Protein AF-A0AAN8ZHV4-F1 (afdb_monomer)

Mean predicted aligned error: 9.53 Å

pLDDT: mean 83.23, std 14.42, range [33.5, 96.38]

Structure (mmCIF, N/CA/C/O backbone):
data_AF-A0AAN8ZHV4-F1
#
_entry.id   AF-A0AAN8ZHV4-F1
#
loop_
_atom_site.group_PDB
_atom_site.id
_atom_site.type_symbol
_atom_site.label_atom_id
_atom_site.label_alt_id
_atom_site.label_comp_id
_atom_site.label_asym_id
_atom_site.label_entity_id
_atom_site.label_seq_id
_atom_site.pdbx_PDB_ins_code
_atom_site.Cartn_x
_atom_site.Cartn_y
_atom_site.Cartn_z
_atom_site.occupancy
_atom_site.B_iso_or_equiv
_atom_site.auth_seq_id
_atom_site.auth_comp_id
_atom_site.auth_asym_id
_atom_site.auth_atom_id
_atom_site.pdbx_PDB_model_num
ATOM 1 N N . MET A 1 1 ? 10.883 -17.654 -16.870 1.00 51.84 1 MET A N 1
ATOM 2 C CA . MET A 1 1 ? 9.818 -18.392 -16.165 1.00 51.84 1 MET A CA 1
ATOM 3 C C . MET A 1 1 ? 8.623 -17.468 -16.116 1.00 51.84 1 MET A C 1
ATOM 5 O O . MET A 1 1 ? 8.750 -16.380 -15.567 1.00 51.84 1 MET A O 1
ATOM 9 N N . ASN A 1 2 ? 7.539 -17.811 -16.802 1.00 53.53 2 ASN A N 1
ATOM 10 C CA . ASN A 1 2 ? 6.353 -16.964 -16.795 1.00 53.53 2 ASN A CA 1
ATOM 11 C C . ASN A 1 2 ? 5.671 -17.128 -15.424 1.00 53.53 2 ASN A C 1
ATOM 13 O O . ASN A 1 2 ? 5.312 -18.247 -15.053 1.00 53.53 2 ASN A O 1
ATOM 17 N N . ALA A 1 3 ? 5.562 -16.046 -14.645 1.00 59.97 3 ALA A N 1
ATOM 18 C CA . ALA A 1 3 ? 5.112 -16.101 -13.246 1.00 59.97 3 ALA A CA 1
ATOM 19 C C . ALA A 1 3 ? 3.673 -16.632 -13.088 1.00 59.97 3 ALA A C 1
ATOM 21 O O . ALA A 1 3 ? 3.292 -17.055 -12.002 1.00 59.97 3 ALA A O 1
ATOM 22 N N . ALA A 1 4 ? 2.887 -16.632 -14.169 1.00 64.56 4 ALA A N 1
ATOM 23 C CA . ALA A 1 4 ? 1.502 -17.091 -14.182 1.00 64.56 4 ALA A CA 1
ATOM 24 C C . ALA A 1 4 ? 1.328 -18.590 -14.495 1.00 64.56 4 ALA A C 1
ATOM 26 O O . ALA A 1 4 ? 0.328 -19.174 -14.091 1.00 64.56 4 ALA A O 1
ATOM 27 N N . SER A 1 5 ? 2.258 -19.221 -15.221 1.00 72.06 5 SER A N 1
ATOM 28 C CA . SER A 1 5 ? 2.074 -20.591 -15.732 1.00 72.06 5 SER A CA 1
ATOM 29 C C . SER A 1 5 ? 3.166 -21.573 -15.307 1.00 72.06 5 SER A C 1
ATOM 31 O O . SER A 1 5 ? 3.027 -22.767 -15.555 1.00 72.06 5 SER A O 1
ATOM 33 N N . ASN A 1 6 ? 4.256 -21.104 -14.682 1.00 72.44 6 ASN A N 1
ATOM 34 C CA . ASN A 1 6 ? 5.464 -21.899 -14.405 1.00 72.44 6 ASN A CA 1
ATOM 35 C C . ASN A 1 6 ? 6.066 -22.593 -15.644 1.00 72.44 6 ASN A C 1
ATOM 37 O O . ASN A 1 6 ? 6.953 -23.436 -15.517 1.00 72.44 6 ASN A O 1
ATOM 41 N N . VAL A 1 7 ? 5.639 -22.203 -16.847 1.00 85.25 7 VAL A N 1
ATOM 42 C CA . VAL A 1 7 ? 6.183 -22.701 -18.107 1.00 85.25 7 VAL A CA 1
ATOM 43 C C . VAL A 1 7 ? 7.424 -21.888 -18.470 1.00 85.25 7 VAL A C 1
ATOM 45 O O . VAL A 1 7 ? 7.504 -20.667 -18.265 1.00 85.25 7 VAL A O 1
ATOM 48 N N . VAL A 1 8 ? 8.431 -22.586 -18.991 1.00 84.00 8 VAL A N 1
ATOM 49 C CA . VAL A 1 8 ? 9.595 -21.957 -19.611 1.00 84.00 8 VAL A CA 1
ATOM 50 C C . VAL A 1 8 ? 9.250 -21.677 -21.066 1.00 84.00 8 VAL A C 1
ATOM 52 O O . VAL A 1 8 ? 9.050 -22.595 -21.855 1.00 84.00 8 VAL A O 1
ATOM 55 N N . GLU A 1 9 ? 9.171 -20.398 -21.409 1.00 86.31 9 GLU A N 1
ATOM 56 C CA . GLU A 1 9 ? 8.918 -19.927 -22.767 1.00 86.31 9 GLU A CA 1
ATOM 57 C C . GLU A 1 9 ? 10.192 -19.285 -23.320 1.00 86.31 9 GLU A C 1
ATOM 59 O O . GLU A 1 9 ? 10.890 -18.554 -22.611 1.00 86.31 9 GLU A O 1
ATOM 64 N N . HIS A 1 10 ? 10.497 -19.569 -24.585 1.00 88.62 10 HIS A N 1
ATOM 65 C CA . HIS A 1 10 ? 11.647 -19.016 -25.291 1.00 88.62 10 HIS A CA 1
ATOM 66 C C . HIS A 1 10 ? 11.176 -17.958 -26.287 1.00 88.62 10 HIS A C 1
ATOM 68 O O . HIS A 1 10 ? 10.319 -18.228 -27.125 1.00 88.62 10 HIS A O 1
ATOM 74 N N . TYR A 1 11 ? 11.774 -16.770 -26.218 1.00 88.69 11 TYR A N 1
ATOM 75 C CA . TYR A 1 11 ? 11.472 -15.647 -27.101 1.00 88.69 11 TYR A CA 1
ATOM 76 C C . TYR A 1 11 ? 12.746 -15.202 -27.820 1.00 88.69 11 TYR A C 1
ATOM 78 O O . TYR A 1 11 ? 13.808 -15.118 -27.204 1.00 88.69 11 TYR A O 1
ATOM 86 N N . VAL A 1 12 ? 12.643 -14.911 -29.118 1.00 93.31 12 VAL A N 1
ATOM 87 C CA . VAL A 1 12 ? 13.747 -14.385 -29.933 1.00 93.31 12 VAL A CA 1
ATOM 88 C C . VAL A 1 12 ? 13.351 -13.004 -30.438 1.00 93.31 12 VAL A C 1
ATOM 90 O O . VAL A 1 12 ? 12.304 -12.844 -31.060 1.00 93.31 12 VAL A O 1
ATOM 93 N N . ALA A 1 13 ? 14.190 -12.008 -30.174 1.00 93.56 13 ALA A N 1
ATOM 94 C CA . ALA A 1 13 ? 14.008 -10.637 -30.634 1.00 93.56 13 ALA A CA 1
ATOM 95 C C . ALA A 1 13 ? 15.370 -10.023 -30.974 1.00 93.56 13 ALA A C 1
ATOM 97 O O . ALA A 1 13 ? 16.392 -10.433 -30.429 1.00 93.56 13 ALA A O 1
ATOM 98 N N . GLN A 1 14 ? 15.386 -9.027 -31.864 1.00 94.06 14 GLN A N 1
ATOM 99 C CA . GLN A 1 14 ? 16.612 -8.279 -32.178 1.00 94.06 14 GLN A CA 1
ATOM 100 C C . GLN A 1 14 ? 17.031 -7.351 -31.031 1.00 94.06 14 GLN A C 1
ATOM 102 O O . GLN A 1 14 ? 18.215 -7.091 -30.847 1.00 94.06 14 GLN A O 1
ATOM 107 N N . PHE A 1 15 ? 16.060 -6.877 -30.248 1.00 94.44 15 PHE A N 1
ATOM 108 C CA . PHE A 1 15 ? 16.274 -5.965 -29.133 1.00 94.44 15 PHE A CA 1
ATOM 109 C C . PHE A 1 15 ? 15.426 -6.395 -27.936 1.00 94.44 15 PHE A C 1
ATOM 111 O O . PHE A 1 15 ? 14.283 -6.822 -28.099 1.00 94.44 15 PHE A O 1
ATOM 118 N N . LEU A 1 16 ? 15.989 -6.258 -26.735 1.00 92.56 16 LEU A N 1
ATOM 119 C CA . LEU A 1 16 ? 15.335 -6.541 -25.461 1.00 92.56 16 LEU A CA 1
ATOM 120 C C . LEU A 1 16 ? 15.344 -5.268 -24.611 1.00 92.56 16 LEU A C 1
ATOM 122 O O . LEU A 1 16 ? 16.408 -4.715 -24.343 1.00 92.56 16 LEU A O 1
ATOM 126 N N . VAL A 1 17 ? 14.165 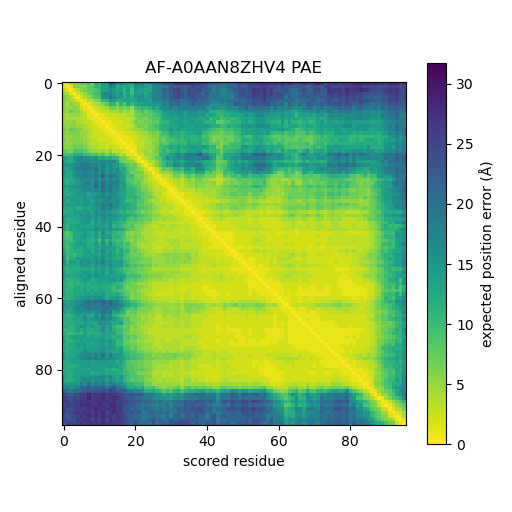-4.832 -24.163 1.00 91.75 17 VAL A N 1
ATOM 127 C CA . VAL A 1 17 ? 14.018 -3.740 -23.191 1.00 91.75 17 VAL A CA 1
ATOM 128 C C . VAL A 1 17 ? 13.578 -4.336 -21.861 1.00 91.75 17 VAL A C 1
ATOM 130 O O . VAL A 1 17 ? 12.517 -4.951 -21.771 1.00 91.75 17 VAL A O 1
ATOM 133 N N . VAL A 1 18 ? 14.392 -4.149 -20.824 1.00 86.38 18 VAL A N 1
ATOM 134 C CA . VAL A 1 18 ? 14.091 -4.605 -19.462 1.00 86.38 18 VAL A CA 1
ATOM 135 C C . VAL A 1 18 ? 13.615 -3.404 -18.650 1.00 86.38 18 VAL A C 1
ATOM 137 O O . VAL A 1 18 ? 14.406 -2.539 -18.290 1.00 86.38 18 VAL A O 1
ATOM 140 N N . ALA A 1 19 ? 12.311 -3.348 -18.378 1.00 85.38 19 ALA A N 1
ATOM 141 C CA . ALA A 1 19 ? 11.659 -2.267 -17.633 1.00 85.38 19 ALA A CA 1
ATOM 142 C C . ALA A 1 19 ? 10.994 -2.788 -16.344 1.00 85.38 19 ALA A C 1
ATOM 144 O O . ALA A 1 19 ? 9.881 -2.403 -16.004 1.00 85.38 19 ALA A O 1
ATOM 145 N N . THR A 1 20 ? 11.656 -3.712 -15.642 1.00 79.00 20 THR A N 1
ATOM 146 C CA . THR A 1 20 ? 11.081 -4.429 -14.489 1.00 79.00 20 THR A CA 1
ATOM 147 C C . THR A 1 20 ? 10.926 -3.580 -13.228 1.00 79.00 20 THR A C 1
ATOM 149 O O . THR A 1 20 ? 10.184 -3.979 -12.338 1.00 79.00 20 THR A O 1
ATOM 152 N N . GLY A 1 21 ? 11.575 -2.414 -13.160 1.00 69.81 21 GLY A N 1
ATOM 153 C CA . GLY A 1 21 ? 11.484 -1.485 -12.032 1.00 69.81 21 GLY A CA 1
ATOM 154 C C . GLY A 1 21 ? 12.147 -2.020 -10.757 1.00 69.81 21 GLY A C 1
ATOM 155 O O . GLY A 1 21 ? 11.738 -3.037 -10.204 1.00 69.81 21 GLY A O 1
ATOM 156 N N . ASP A 1 22 ? 13.155 -1.305 -10.259 1.00 62.41 22 ASP A N 1
ATOM 157 C CA . ASP A 1 22 ? 13.952 -1.719 -9.090 1.00 62.41 22 ASP A CA 1
ATOM 158 C C . ASP A 1 22 ? 13.132 -1.745 -7.780 1.00 62.41 22 ASP A C 1
ATOM 160 O O . ASP A 1 22 ? 13.313 -2.602 -6.922 1.00 62.41 22 ASP A O 1
ATOM 164 N N . ASN A 1 23 ? 12.128 -0.868 -7.665 1.00 63.97 23 ASN A N 1
ATOM 165 C CA . ASN A 1 23 ? 11.292 -0.714 -6.464 1.00 63.97 23 ASN A CA 1
ATOM 166 C C . ASN A 1 23 ? 9.986 -1.535 -6.495 1.00 63.97 23 ASN A C 1
ATOM 168 O O . ASN A 1 23 ? 9.021 -1.195 -5.812 1.00 63.97 23 ASN A O 1
ATOM 172 N N . SER A 1 24 ? 9.908 -2.578 -7.325 1.00 60.31 24 SER A N 1
ATOM 173 C CA . SER A 1 24 ? 8.670 -3.349 -7.532 1.00 60.31 24 SER A CA 1
ATOM 174 C C . SER A 1 24 ? 8.386 -4.380 -6.431 1.00 60.31 24 SER A C 1
ATOM 176 O O . SER A 1 24 ? 7.233 -4.775 -6.241 1.00 60.31 24 SER A O 1
ATOM 178 N N . MET A 1 25 ? 9.404 -4.800 -5.672 1.00 63.88 25 MET A N 1
ATOM 179 C CA . MET A 1 25 ? 9.236 -5.747 -4.568 1.00 63.88 25 MET A CA 1
ATOM 180 C C . MET A 1 25 ? 8.966 -5.029 -3.246 1.00 63.88 25 MET A C 1
ATOM 182 O O . MET A 1 25 ? 9.851 -4.415 -2.655 1.00 63.88 25 MET A O 1
ATOM 186 N N . GLY A 1 26 ? 7.730 -5.143 -2.760 1.00 69.00 26 GLY A N 1
ATOM 187 C CA . GLY A 1 26 ? 7.361 -4.652 -1.439 1.00 69.00 26 GLY A CA 1
ATOM 188 C C . GLY A 1 26 ? 7.995 -5.485 -0.330 1.00 69.00 26 GLY A C 1
ATOM 189 O O . GLY A 1 26 ? 7.776 -6.694 -0.261 1.00 69.00 26 GLY A O 1
ATOM 190 N N . ILE A 1 27 ? 8.761 -4.846 0.553 1.00 74.38 27 ILE A N 1
ATOM 191 C CA . ILE A 1 27 ? 9.316 -5.492 1.743 1.00 74.38 27 ILE A CA 1
ATOM 192 C C . ILE A 1 27 ? 8.374 -5.202 2.907 1.00 74.38 27 ILE A C 1
ATOM 194 O O . ILE A 1 27 ? 8.356 -4.097 3.445 1.00 74.38 27 ILE A O 1
ATOM 198 N N . VAL A 1 28 ? 7.607 -6.210 3.318 1.00 80.44 28 VAL A N 1
ATOM 199 C CA . VAL A 1 28 ? 6.837 -6.150 4.565 1.00 80.44 28 VAL A CA 1
ATOM 200 C C . VAL A 1 28 ? 7.723 -6.682 5.696 1.00 80.44 28 VAL A C 1
ATOM 202 O O . VAL A 1 28 ? 8.096 -7.859 5.666 1.00 80.44 28 VAL A O 1
ATOM 205 N N . PRO A 1 29 ? 8.113 -5.854 6.681 1.00 77.19 29 PRO A N 1
ATOM 206 C CA . PRO A 1 29 ? 8.886 -6.331 7.819 1.00 77.19 29 PRO A CA 1
ATOM 207 C C . PRO A 1 29 ? 8.055 -7.319 8.645 1.00 77.19 29 PRO A C 1
ATOM 209 O O . PRO A 1 29 ? 6.853 -7.134 8.831 1.00 77.19 29 PRO A O 1
ATOM 212 N N . ARG A 1 30 ? 8.699 -8.361 9.181 1.00 80.00 30 ARG A N 1
ATOM 213 C CA . ARG A 1 30 ? 8.049 -9.253 10.149 1.00 80.00 30 ARG A CA 1
ATOM 214 C C . ARG A 1 30 ? 7.882 -8.504 11.466 1.00 80.00 30 ARG A C 1
ATOM 216 O O . ARG A 1 30 ? 8.867 -8.246 12.156 1.00 80.00 30 ARG A O 1
ATOM 223 N N . LEU A 1 31 ? 6.645 -8.144 11.781 1.00 82.12 31 LEU A N 1
ATOM 224 C CA . LEU A 1 31 ? 6.268 -7.505 13.035 1.00 82.12 31 LEU A CA 1
ATOM 225 C C . LEU A 1 31 ? 5.640 -8.566 13.950 1.00 82.12 31 LEU A C 1
ATOM 227 O O . LEU A 1 31 ? 4.710 -9.238 13.506 1.00 82.12 31 LEU A O 1
ATOM 231 N N . PRO A 1 32 ? 6.123 -8.741 15.193 1.00 86.56 32 PRO A N 1
ATOM 232 C CA . PRO A 1 32 ? 5.499 -9.664 16.138 1.00 86.56 32 PRO A CA 1
ATOM 233 C C . PRO A 1 32 ? 4.013 -9.339 16.335 1.00 86.56 32 PRO A C 1
ATOM 235 O O . PRO A 1 32 ? 3.678 -8.186 16.608 1.00 86.56 32 PRO A O 1
ATOM 238 N N . GLY A 1 33 ? 3.132 -10.335 16.204 1.00 85.50 33 GLY A N 1
ATOM 239 C CA . GLY A 1 33 ? 1.688 -10.164 16.386 1.00 85.50 33 GLY A CA 1
ATOM 240 C C . GLY A 1 33 ? 0.938 -9.630 15.162 1.00 85.50 33 GLY A C 1
ATOM 241 O O . GLY A 1 33 ? -0.283 -9.482 15.227 1.00 85.50 33 GLY A O 1
ATOM 242 N N . LEU A 1 34 ? 1.619 -9.381 14.035 1.00 85.88 34 LEU A N 1
ATOM 243 C CA . LEU A 1 34 ? 0.962 -8.982 12.783 1.00 85.88 34 LEU A CA 1
ATOM 244 C C . LEU A 1 34 ? 0.127 -10.124 12.193 1.00 85.88 34 LEU A C 1
ATOM 246 O O . LEU A 1 34 ? -0.914 -9.879 11.595 1.00 85.88 34 LEU A O 1
ATOM 250 N N . GLU A 1 35 ? 0.558 -11.369 12.394 1.00 85.19 35 GLU A N 1
ATOM 251 C CA . GLU A 1 35 ? -0.180 -12.577 12.013 1.00 85.19 35 GLU A CA 1
ATOM 252 C C . GLU A 1 35 ? -1.490 -12.776 12.788 1.00 85.19 35 GLU A C 1
ATOM 254 O O . GLU A 1 35 ? -2.402 -13.424 12.284 1.00 85.19 35 GLU A O 1
ATOM 259 N N . THR A 1 36 ? -1.588 -12.222 13.998 1.00 90.25 36 THR A N 1
ATOM 260 C CA . THR A 1 36 ? -2.789 -12.281 14.847 1.00 90.25 36 THR A CA 1
ATOM 261 C C . THR A 1 36 ? -3.640 -11.017 14.767 1.00 90.25 36 THR A C 1
ATOM 263 O O . THR A 1 36 ? -4.648 -10.917 15.459 1.00 90.25 36 THR A O 1
ATOM 266 N N . PHE A 1 37 ? -3.228 -10.025 13.975 1.00 90.31 37 PHE A N 1
ATOM 267 C CA . PHE A 1 37 ? -3.983 -8.792 13.814 1.00 90.31 37 PHE A CA 1
ATOM 268 C C . PHE A 1 37 ? -5.257 -9.066 13.008 1.00 90.31 37 PHE A C 1
ATOM 270 O O . PHE A 1 37 ? -5.192 -9.548 11.881 1.00 90.31 37 PHE A O 1
ATOM 277 N N . GLU A 1 38 ? -6.415 -8.761 13.592 1.00 90.19 38 GLU A N 1
ATOM 278 C CA . GLU A 1 38 ? -7.725 -9.020 12.974 1.00 90.19 38 GLU A CA 1
ATOM 279 C C . GLU A 1 38 ? -8.093 -7.994 11.890 1.00 90.19 38 GLU A C 1
ATOM 281 O O . GLU A 1 38 ? -9.005 -8.224 11.096 1.00 90.19 38 GLU A O 1
ATOM 286 N N . GLY A 1 39 ? -7.398 -6.854 11.859 1.00 88.56 39 GLY A N 1
ATOM 287 C CA . GLY A 1 39 ? -7.581 -5.831 10.838 1.00 88.56 39 GLY A CA 1
ATOM 288 C C . GLY A 1 39 ? -6.840 -6.144 9.538 1.00 88.56 39 GLY A C 1
ATOM 289 O O . GLY A 1 39 ? -6.065 -7.093 9.423 1.00 88.56 39 GLY A O 1
ATOM 290 N N . GLU A 1 40 ? -7.057 -5.301 8.533 1.00 90.38 40 GLU A N 1
ATOM 291 C CA . GLU A 1 40 ? -6.357 -5.434 7.260 1.00 90.38 40 GLU A CA 1
ATOM 292 C C . GLU A 1 40 ? -4.894 -4.989 7.384 1.00 90.38 40 GLU A C 1
ATOM 294 O O . GLU A 1 40 ? -4.595 -3.910 7.896 1.00 90.38 40 GLU A O 1
ATOM 299 N N . ASN A 1 41 ? -3.977 -5.808 6.864 1.00 89.81 41 ASN A N 1
ATOM 300 C CA . ASN A 1 41 ? -2.592 -5.423 6.631 1.00 89.81 41 ASN A CA 1
ATOM 301 C C . ASN A 1 41 ? -2.323 -5.376 5.121 1.00 89.81 41 ASN A C 1
ATOM 303 O O . ASN A 1 41 ? -2.769 -6.231 4.361 1.00 89.81 41 ASN A O 1
ATOM 307 N N . LEU A 1 42 ? -1.624 -4.339 4.660 1.00 90.75 42 LEU A N 1
ATOM 308 C CA . LEU A 1 42 ? -1.277 -4.187 3.249 1.00 90.75 42 LEU A CA 1
ATOM 309 C C . LEU A 1 42 ? 0.062 -3.476 3.096 1.00 90.75 42 LEU A C 1
ATOM 311 O O . LEU A 1 42 ? 0.415 -2.597 3.882 1.00 90.75 42 LEU A O 1
ATOM 315 N N . HIS A 1 43 ? 0.805 -3.842 2.055 1.00 90.88 43 HIS A N 1
ATOM 316 C CA . HIS A 1 43 ? 1.974 -3.081 1.624 1.00 90.88 43 HIS A CA 1
ATOM 317 C C . HIS A 1 43 ? 1.534 -1.908 0.735 1.00 90.88 43 HIS A C 1
ATOM 319 O O . HIS A 1 43 ? 0.548 -2.023 0.007 1.00 90.88 43 HIS A O 1
ATOM 325 N N . SER A 1 44 ? 2.290 -0.807 0.719 1.00 89.38 44 SER A N 1
ATOM 326 C CA . SER A 1 44 ? 1.977 0.382 -0.095 1.00 89.38 44 SER A CA 1
ATOM 327 C C . SER A 1 44 ? 1.776 0.071 -1.584 1.00 89.38 44 SER A C 1
ATOM 329 O O . SER A 1 44 ? 0.941 0.686 -2.233 1.00 89.38 44 SER A O 1
ATOM 331 N N . SER A 1 45 ? 2.468 -0.940 -2.117 1.00 88.00 45 SER A N 1
ATOM 332 C CA . SER A 1 45 ? 2.303 -1.415 -3.502 1.00 88.00 45 SER A CA 1
ATOM 333 C C . SER A 1 45 ? 0.929 -2.026 -3.811 1.00 88.00 45 SER A C 1
ATOM 335 O O . SER A 1 45 ? 0.583 -2.181 -4.979 1.00 88.00 45 SER A O 1
ATOM 337 N N . GLN A 1 46 ? 0.153 -2.395 -2.790 1.00 89.38 46 GLN A N 1
ATOM 338 C CA . GLN A 1 46 ? -1.206 -2.930 -2.921 1.00 89.38 46 GLN A CA 1
ATOM 339 C C . GLN A 1 46 ? -2.281 -1.873 -2.627 1.00 89.38 46 GLN A C 1
ATOM 341 O O . GLN A 1 46 ? -3.466 -2.117 -2.867 1.00 89.38 46 GLN A O 1
ATOM 346 N N . TYR A 1 47 ? -1.883 -0.705 -2.116 1.00 91.81 47 TYR A N 1
ATOM 347 C CA . TYR A 1 47 ? -2.791 0.399 -1.840 1.00 91.81 47 TYR A CA 1
ATOM 348 C C . TYR A 1 47 ? -3.401 0.941 -3.138 1.00 91.81 47 TYR A C 1
ATOM 350 O O . TYR A 1 47 ? -2.716 1.078 -4.150 1.00 91.81 47 TYR A O 1
ATOM 358 N N . LYS A 1 48 ? -4.701 1.260 -3.108 1.00 92.19 48 LYS A N 1
ATOM 359 C CA . LYS A 1 48 ? -5.430 1.784 -4.277 1.00 92.19 48 LYS A CA 1
ATOM 360 C C . LYS A 1 48 ? -5.990 3.183 -4.054 1.00 92.19 48 LYS A C 1
ATOM 362 O O . LYS A 1 48 ? -5.836 4.027 -4.927 1.00 92.19 48 LYS A O 1
ATOM 367 N N . ASN A 1 49 ? -6.711 3.392 -2.954 1.00 92.62 49 ASN A N 1
ATOM 368 C CA . ASN A 1 49 ? -7.282 4.681 -2.557 1.00 92.62 49 ASN A CA 1
ATOM 369 C C . ASN A 1 49 ? -7.808 4.621 -1.117 1.00 92.62 49 ASN A C 1
ATOM 371 O O . ASN A 1 49 ? -8.084 3.535 -0.598 1.00 92.62 49 ASN A O 1
ATOM 375 N N . GLY A 1 50 ? -7.995 5.800 -0.523 1.00 91.31 50 GLY A N 1
ATOM 376 C CA . GLY A 1 50 ? -8.390 5.963 0.874 1.00 91.31 50 GLY A CA 1
ATOM 377 C C . GLY A 1 50 ? -9.876 5.744 1.153 1.00 91.31 50 GLY A C 1
ATOM 378 O O . GLY A 1 50 ? -10.242 5.437 2.280 1.00 91.31 50 GLY A O 1
ATOM 379 N N . LYS A 1 51 ? -10.741 5.787 0.126 1.00 93.31 51 LYS A N 1
ATOM 380 C CA . LYS A 1 51 ? -12.210 5.701 0.284 1.00 93.31 51 LYS A CA 1
ATOM 381 C C . LYS A 1 51 ? -12.684 4.447 1.016 1.00 93.31 51 LYS A C 1
ATOM 383 O O . LYS A 1 51 ? -13.738 4.467 1.639 1.00 93.31 51 LYS A O 1
ATOM 388 N N . LYS A 1 52 ? -11.934 3.346 0.916 1.00 92.94 52 LYS A N 1
ATOM 389 C CA . LYS A 1 52 ? -12.245 2.092 1.618 1.00 92.94 52 LYS A CA 1
ATOM 390 C C . LYS A 1 52 ? -12.172 2.238 3.146 1.00 92.94 52 LYS A C 1
ATOM 392 O O . LYS A 1 52 ? -12.818 1.467 3.848 1.00 92.94 52 LYS A O 1
ATOM 397 N N . TYR A 1 53 ? -11.401 3.203 3.638 1.00 95.00 53 TYR A N 1
ATOM 398 C CA . TYR A 1 53 ? -11.064 3.376 5.049 1.00 95.00 53 TYR A CA 1
ATOM 399 C C . TYR A 1 53 ? -11.754 4.586 5.689 1.00 95.00 53 TYR A C 1
ATOM 401 O O . TYR A 1 53 ? -11.345 5.024 6.761 1.00 95.00 53 TYR A O 1
ATOM 409 N N . ASP A 1 54 ? -12.789 5.133 5.049 1.00 95.56 54 ASP A N 1
ATOM 410 C CA . ASP A 1 54 ? -13.585 6.216 5.628 1.00 95.56 54 ASP A CA 1
ATOM 411 C C . ASP A 1 54 ? -14.122 5.814 7.014 1.00 95.56 54 ASP A C 1
ATOM 413 O O . ASP A 1 54 ? -14.642 4.709 7.193 1.00 95.56 54 ASP A O 1
ATOM 417 N N . ASN A 1 55 ? -13.959 6.702 7.999 1.00 95.94 55 ASN A N 1
ATOM 418 C CA . ASN A 1 55 ? -14.270 6.481 9.415 1.00 95.94 55 ASN A CA 1
ATOM 419 C C . ASN A 1 55 ? -13.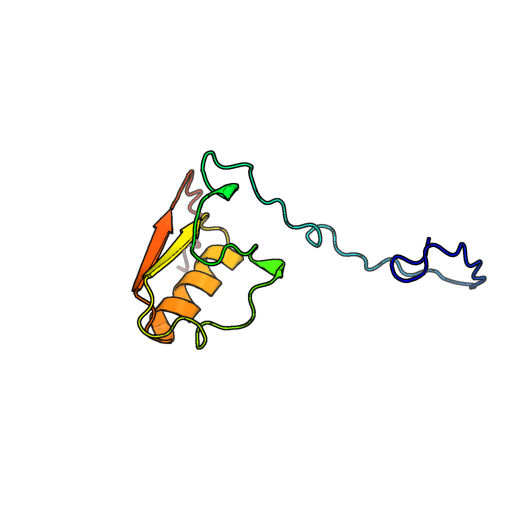567 5.273 10.071 1.00 95.94 55 ASN A C 1
ATOM 421 O O . ASN A 1 55 ? -14.028 4.785 11.104 1.00 95.94 55 ASN A O 1
ATOM 425 N N . GLN A 1 56 ? -12.460 4.782 9.504 1.00 95.81 56 GLN A N 1
ATOM 426 C CA . GLN A 1 56 ? -11.640 3.731 10.112 1.00 95.81 56 GLN A CA 1
ATOM 427 C C . GLN A 1 56 ? -10.352 4.293 10.711 1.00 95.81 56 GLN A C 1
ATOM 429 O O . GLN A 1 56 ? -9.798 5.279 10.222 1.00 95.81 56 GLN A O 1
ATOM 434 N N . ASP A 1 57 ? -9.850 3.618 11.742 1.00 96.38 57 ASP A N 1
ATOM 435 C CA . ASP A 1 57 ? -8.539 3.892 12.321 1.00 96.38 57 ASP A CA 1
ATOM 436 C C . ASP A 1 57 ? -7.454 3.190 11.498 1.00 96.38 57 ASP A C 1
ATOM 438 O O . ASP A 1 57 ? -7.432 1.962 11.390 1.00 96.38 57 ASP A O 1
ATOM 442 N N . VAL A 1 58 ? -6.543 3.969 10.907 1.00 96.38 58 VAL A N 1
ATOM 443 C CA . VAL A 1 58 ? -5.505 3.452 10.004 1.00 96.38 58 VAL A CA 1
ATOM 444 C C . VAL A 1 58 ? -4.122 3.891 10.463 1.00 96.38 58 VAL A C 1
ATOM 446 O O . VAL A 1 58 ? -3.837 5.082 10.594 1.00 96.38 58 VAL A O 1
ATOM 449 N N . LEU A 1 59 ? -3.229 2.920 10.657 1.00 94.69 59 LEU A N 1
ATOM 450 C CA . LEU A 1 59 ? -1.820 3.159 10.952 1.00 94.69 59 LEU A CA 1
ATOM 451 C C . LEU A 1 59 ? -0.971 2.997 9.689 1.00 94.69 59 LEU A C 1
ATOM 453 O O . LEU A 1 59 ? -0.851 1.903 9.142 1.00 94.69 59 LEU A O 1
ATOM 457 N N . VAL A 1 60 ? -0.306 4.072 9.276 1.00 94.00 60 VAL A N 1
ATOM 458 C CA . VAL A 1 60 ? 0.700 4.038 8.213 1.00 94.00 60 VAL A CA 1
ATOM 459 C C . VAL A 1 60 ? 2.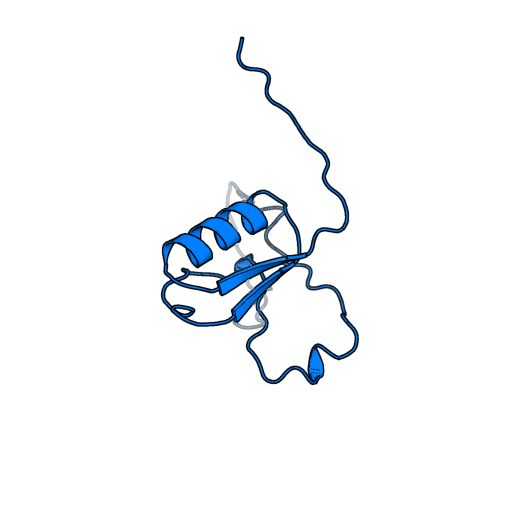086 3.887 8.839 1.00 94.00 60 VAL A C 1
ATOM 461 O O . VAL A 1 60 ? 2.534 4.721 9.630 1.00 94.00 60 VAL A O 1
ATOM 464 N N . VAL A 1 61 ? 2.780 2.803 8.489 1.00 91.62 61 VAL A N 1
ATOM 465 C CA . VAL A 1 61 ? 4.127 2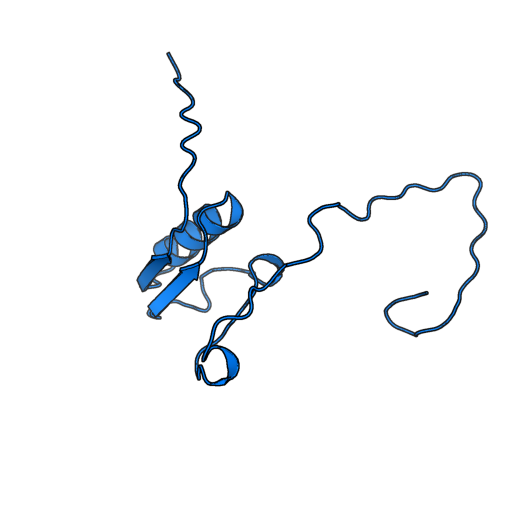.497 8.986 1.00 91.62 61 VAL A CA 1
ATOM 466 C C . VAL A 1 61 ? 5.167 2.941 7.956 1.00 91.62 61 VAL A C 1
ATOM 468 O O . VAL A 1 61 ? 5.292 2.343 6.890 1.00 91.62 61 VAL A O 1
ATOM 471 N N . GLY A 1 62 ? 5.944 3.970 8.298 1.00 87.38 62 GLY A N 1
ATOM 472 C CA . GLY A 1 62 ? 6.962 4.570 7.434 1.00 87.38 62 GLY A CA 1
ATOM 473 C C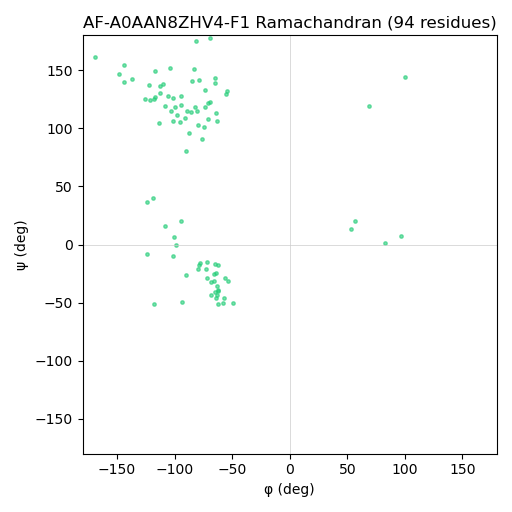 . GLY A 1 62 ? 6.508 5.865 6.749 1.00 87.38 62 GLY A C 1
ATOM 474 O O . GLY A 1 62 ? 5.365 6.013 6.336 1.00 87.38 62 GLY A O 1
ATOM 475 N N . VAL A 1 63 ? 7.446 6.807 6.605 1.00 85.19 63 VAL A N 1
ATOM 476 C CA . VAL A 1 63 ? 7.230 8.176 6.081 1.00 85.19 63 VAL A CA 1
ATOM 477 C C . VAL A 1 63 ? 8.125 8.495 4.881 1.00 85.19 63 VAL A C 1
ATOM 479 O O . VAL A 1 63 ? 8.619 9.607 4.714 1.00 85.19 63 VAL A O 1
ATOM 482 N N . GLY A 1 64 ? 8.358 7.501 4.022 1.00 84.69 64 GLY A N 1
ATOM 483 C CA . GLY A 1 64 ? 8.852 7.776 2.670 1.00 84.69 64 GLY A CA 1
ATOM 484 C C . GLY A 1 64 ? 7.775 8.465 1.823 1.00 84.69 64 GLY A C 1
ATOM 485 O O . GLY A 1 64 ? 6.641 8.621 2.276 1.00 84.69 64 GLY A O 1
ATOM 486 N N . ASN A 1 65 ? 8.095 8.814 0.575 1.00 87.81 65 ASN A N 1
ATOM 487 C CA . ASN A 1 65 ? 7.155 9.486 -0.337 1.00 87.81 65 ASN A CA 1
ATOM 488 C C . ASN A 1 65 ? 5.790 8.780 -0.386 1.00 87.81 65 ASN A C 1
ATOM 490 O O . ASN A 1 65 ? 4.769 9.399 -0.110 1.00 87.81 65 ASN A O 1
ATOM 494 N N . SER A 1 66 ? 5.786 7.460 -0.606 1.00 90.00 6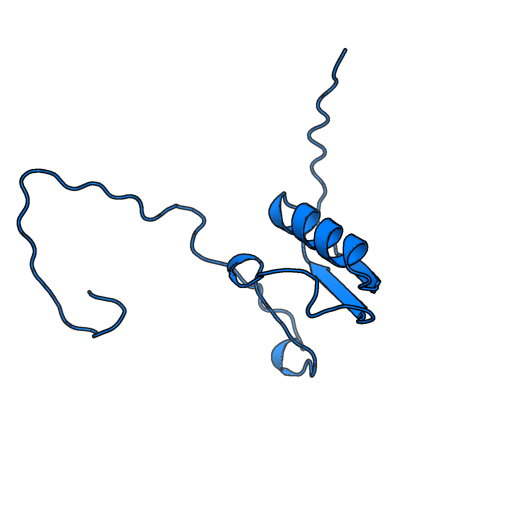6 SER A N 1
ATOM 495 C CA . SER A 1 66 ? 4.547 6.676 -0.645 1.00 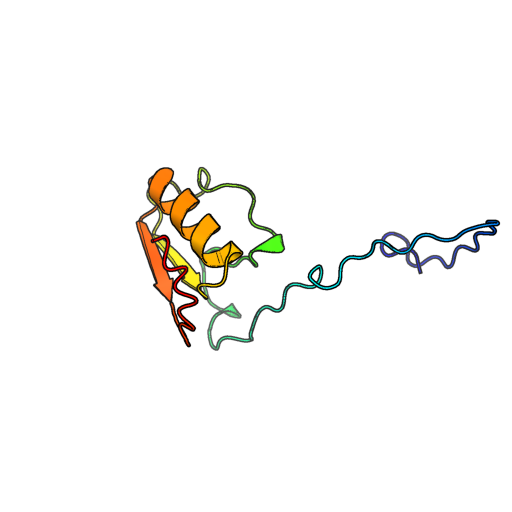90.00 66 SER A CA 1
ATOM 496 C C . SER A 1 66 ? 3.790 6.686 0.685 1.00 90.00 66 SER A C 1
ATOM 498 O O . SER A 1 66 ? 2.572 6.787 0.682 1.00 90.00 66 SER A O 1
ATOM 500 N N . GLY A 1 67 ? 4.483 6.595 1.825 1.00 90.81 67 GLY A N 1
ATOM 501 C CA . GLY A 1 67 ? 3.831 6.615 3.140 1.00 90.81 67 GLY A CA 1
ATOM 502 C C . GLY A 1 67 ? 3.148 7.954 3.423 1.00 90.81 67 GLY A C 1
ATOM 503 O O . GLY A 1 67 ? 2.019 7.980 3.903 1.00 90.81 67 GLY A O 1
ATOM 504 N N . MET A 1 68 ? 3.796 9.062 3.056 1.00 92.56 68 MET A N 1
ATOM 505 C CA . MET A 1 68 ? 3.238 10.409 3.210 1.00 92.56 68 MET A CA 1
ATOM 506 C C . MET A 1 68 ? 2.054 10.663 2.275 1.00 92.56 68 MET A C 1
ATOM 508 O O . MET A 1 68 ? 1.040 11.198 2.716 1.00 92.56 68 MET A O 1
ATOM 512 N N . GLU A 1 69 ? 2.153 10.254 1.008 1.00 93.69 69 GLU A N 1
ATOM 513 C CA . GLU A 1 69 ? 1.052 10.369 0.043 1.00 93.69 69 GLU A CA 1
ATOM 514 C C . GLU A 1 69 ? -0.164 9.536 0.465 1.00 93.69 69 GLU A C 1
ATOM 516 O O . GLU A 1 69 ? -1.287 10.034 0.434 1.00 93.69 69 GLU A O 1
ATOM 521 N N . ILE A 1 70 ? 0.053 8.298 0.926 1.00 95.06 70 ILE A N 1
ATOM 522 C CA . ILE A 1 70 ? -1.017 7.427 1.431 1.00 95.06 70 ILE A CA 1
ATOM 523 C C . ILE A 1 70 ? -1.657 8.027 2.683 1.00 95.06 70 ILE A C 1
ATOM 525 O O . ILE A 1 70 ? -2.879 8.083 2.775 1.00 95.06 70 ILE A O 1
ATOM 529 N N . ALA A 1 71 ? -0.855 8.503 3.639 1.00 94.56 71 ALA A N 1
ATOM 530 C CA . ALA A 1 71 ? -1.386 9.117 4.852 1.00 94.56 71 ALA A CA 1
ATOM 531 C C . ALA A 1 71 ? -2.212 10.374 4.545 1.00 94.56 71 ALA A C 1
ATOM 533 O O . ALA A 1 71 ? -3.266 10.586 5.146 1.00 94.56 71 ALA A O 1
ATOM 534 N N . TYR A 1 72 ? -1.769 11.178 3.577 1.00 94.94 72 TYR A N 1
ATOM 535 C CA . TYR A 1 72 ? -2.538 12.319 3.101 1.00 94.94 72 TYR A CA 1
ATOM 536 C C . TYR A 1 72 ? -3.870 11.880 2.476 1.00 94.94 72 TYR A C 1
ATOM 538 O O . TYR A 1 72 ? -4.917 12.365 2.902 1.00 94.94 72 TYR A O 1
ATOM 546 N N . ASP A 1 73 ? -3.851 10.927 1.539 1.00 96.19 73 ASP A N 1
ATOM 547 C CA . ASP A 1 73 ? -5.060 10.410 0.883 1.00 96.19 73 ASP A CA 1
ATOM 548 C C . ASP A 1 73 ? -6.071 9.856 1.905 1.00 96.19 73 ASP A C 1
ATOM 550 O O . ASP A 1 73 ? -7.243 10.235 1.890 1.00 96.19 73 ASP A O 1
ATOM 554 N N . LEU A 1 74 ? -5.614 9.054 2.870 1.00 95.94 74 LEU A N 1
ATOM 555 C CA . LEU A 1 74 ? -6.435 8.525 3.966 1.00 95.94 74 LEU A CA 1
ATOM 556 C C . LEU A 1 74 ? -7.081 9.638 4.802 1.00 95.94 74 LEU A C 1
ATOM 558 O O . LEU A 1 74 ? -8.299 9.658 4.979 1.00 95.94 74 LEU A O 1
ATOM 562 N N . SER A 1 75 ? -6.291 10.615 5.251 1.00 95.06 75 SER A N 1
ATOM 563 C CA . SER A 1 75 ? -6.814 11.743 6.032 1.00 95.06 75 SER A CA 1
ATOM 564 C C . SER A 1 75 ? -7.813 12.597 5.243 1.00 95.06 75 SER A C 1
ATOM 566 O O . SER A 1 75 ? -8.806 13.068 5.792 1.00 95.06 75 SER A O 1
ATOM 568 N N . SER A 1 76 ? -7.591 12.757 3.934 1.00 96.00 76 SER A N 1
ATOM 569 C CA . SER A 1 76 ? -8.462 13.538 3.050 1.00 96.00 76 SER A CA 1
ATOM 570 C C . SER A 1 76 ? -9.790 12.839 2.745 1.00 96.00 76 SER A C 1
ATOM 572 O O . SER A 1 76 ? -10.763 13.491 2.372 1.00 96.00 76 SER A O 1
ATOM 574 N N . THR A 1 77 ? -9.834 11.515 2.917 1.00 95.12 77 THR A N 1
ATOM 575 C CA . THR A 1 77 ? -10.996 10.665 2.634 1.00 95.12 77 THR A CA 1
ATOM 576 C C . THR A 1 77 ? -11.792 10.281 3.882 1.00 95.12 77 THR A C 1
ATOM 578 O O . THR A 1 77 ? -12.745 9.522 3.750 1.00 95.12 77 THR A O 1
ATOM 581 N N . GLY A 1 78 ? -11.455 10.836 5.054 1.00 93.69 78 GLY A N 1
ATOM 582 C CA . GLY A 1 78 ? -12.220 10.657 6.295 1.00 93.69 78 GLY A CA 1
ATOM 583 C C . GLY A 1 78 ? -11.701 9.560 7.230 1.00 93.69 78 GLY A C 1
ATOM 584 O O . GLY A 1 78 ? -12.345 9.264 8.234 1.00 93.69 78 GLY A O 1
ATOM 585 N N . ALA A 1 79 ? -10.542 8.959 6.945 1.00 96.38 79 ALA A N 1
ATOM 586 C CA . ALA A 1 79 ? -9.920 7.985 7.838 1.00 96.38 79 ALA A CA 1
ATOM 587 C C . ALA A 1 79 ? -9.195 8.665 9.016 1.00 96.38 79 ALA A C 1
ATOM 589 O O . ALA A 1 79 ? -8.473 9.656 8.841 1.00 96.38 79 ALA A O 1
ATOM 590 N N . ASN A 1 80 ? -9.284 8.072 10.207 1.00 96.12 80 ASN A N 1
ATOM 591 C CA . ASN A 1 80 ? -8.500 8.468 11.376 1.00 96.12 80 ASN A CA 1
ATOM 592 C C . ASN A 1 80 ? -7.062 7.954 11.216 1.00 96.12 80 ASN A C 1
ATOM 594 O O . ASN A 1 80 ? -6.722 6.826 11.577 1.00 96.12 80 ASN A O 1
ATOM 598 N N . THR A 1 81 ? -6.207 8.785 10.623 1.00 95.81 81 THR A N 1
ATOM 599 C CA . THR A 1 81 ? -4.876 8.363 10.169 1.00 95.81 81 THR A CA 1
ATOM 600 C C . THR A 1 81 ? -3.796 8.644 11.215 1.00 95.81 81 THR A C 1
ATOM 602 O O . THR A 1 81 ? -3.634 9.778 11.661 1.00 95.81 81 THR A O 1
ATOM 605 N N . SER A 1 82 ? -3.004 7.626 11.559 1.00 95.50 82 SER A N 1
ATOM 606 C CA . SER A 1 82 ? -1.816 7.723 12.420 1.00 95.50 82 SER A CA 1
ATOM 607 C C . SER A 1 82 ? -0.544 7.334 11.666 1.00 95.50 82 SER A C 1
ATOM 609 O O . SER A 1 82 ? -0.571 6.482 10.779 1.00 95.50 82 SER A O 1
ATOM 611 N N . LEU A 1 83 ? 0.592 7.929 12.039 1.00 92.62 83 LEU A N 1
ATOM 612 C CA . LEU A 1 83 ? 1.897 7.680 11.419 1.00 92.62 83 LEU A CA 1
ATOM 613 C C . LEU A 1 83 ? 2.884 7.075 12.421 1.00 92.62 83 LEU A C 1
ATOM 615 O O . LEU A 1 83 ? 3.143 7.658 13.471 1.00 92.62 83 LEU A O 1
ATOM 619 N N . SER A 1 84 ? 3.495 5.945 12.059 1.00 90.94 84 SER A N 1
ATOM 620 C CA . SER A 1 84 ? 4.625 5.359 12.787 1.00 90.94 84 SER A CA 1
ATOM 621 C C . SER A 1 84 ? 5.929 5.633 12.042 1.00 90.94 84 SER A C 1
ATOM 623 O O . SER A 1 84 ? 6.154 5.133 10.936 1.00 90.94 84 SER A O 1
ATOM 625 N N . VAL A 1 85 ? 6.812 6.408 12.668 1.00 87.69 85 VAL A N 1
ATOM 626 C CA . VAL A 1 85 ? 8.086 6.864 12.102 1.00 87.69 85 VAL A CA 1
ATOM 627 C C . VAL A 1 85 ? 9.245 6.221 12.850 1.00 87.69 85 VAL A C 1
ATOM 629 O O . VAL A 1 85 ? 9.311 6.313 14.071 1.00 87.69 85 VAL A O 1
ATOM 632 N N . ARG A 1 86 ? 10.199 5.636 12.116 1.00 81.00 86 ARG A N 1
ATOM 633 C CA . ARG A 1 86 ? 11.460 5.147 12.695 1.00 81.00 86 ARG A CA 1
ATOM 634 C C . ARG A 1 86 ? 12.587 6.178 12.606 1.00 81.00 86 ARG A C 1
ATOM 636 O O . ARG A 1 86 ? 13.221 6.462 13.611 1.00 81.00 86 ARG A O 1
ATOM 643 N N . GLU A 1 87 ? 12.808 6.757 11.428 1.00 73.44 87 GLU A N 1
ATOM 644 C CA . GLU A 1 87 ? 13.768 7.842 11.198 1.00 73.44 87 GLU A CA 1
ATOM 645 C C . GLU A 1 87 ? 13.203 8.818 10.162 1.00 73.44 87 GLU A C 1
ATOM 647 O O . GLU A 1 87 ? 12.605 8.402 9.169 1.00 73.44 87 GLU A O 1
ATOM 652 N N . TYR A 1 88 ? 13.405 10.115 10.392 1.00 64.38 88 TYR A N 1
ATOM 653 C CA . TYR A 1 88 ? 13.030 11.187 9.470 1.00 64.38 88 TYR A CA 1
ATOM 654 C C . TYR A 1 88 ? 14.317 11.837 8.956 1.00 64.38 88 TYR A C 1
ATOM 656 O O . TYR A 1 88 ? 14.955 12.607 9.670 1.00 64.38 88 TYR A O 1
ATOM 664 N N . THR A 1 89 ? 14.718 11.556 7.715 1.00 54.53 89 THR A N 1
ATOM 665 C CA . THR A 1 89 ? 15.725 12.397 7.050 1.00 54.53 89 THR A CA 1
ATOM 666 C C . THR A 1 89 ? 14.994 13.546 6.369 1.00 54.53 89 THR A C 1
ATOM 668 O O . THR A 1 89 ? 14.487 13.403 5.258 1.00 54.53 89 THR A O 1
ATOM 671 N N . PHE A 1 90 ? 14.911 14.694 7.041 1.00 52.94 90 PHE A N 1
ATOM 672 C CA . PHE A 1 90 ? 14.408 15.923 6.432 1.00 52.94 90 PHE A CA 1
ATOM 673 C C . PHE A 1 90 ? 15.340 16.331 5.280 1.00 52.94 90 PHE A C 1
ATOM 675 O O . PHE A 1 90 ? 16.441 16.830 5.505 1.00 52.94 90 PHE A O 1
ATOM 682 N N . ARG A 1 91 ? 14.905 16.154 4.029 1.00 50.28 91 ARG A N 1
ATOM 683 C CA . ARG A 1 91 ? 15.468 16.898 2.895 1.00 50.28 91 ARG A CA 1
ATOM 684 C C . ARG A 1 91 ? 14.655 18.174 2.737 1.00 50.28 91 ARG A C 1
ATOM 686 O O . ARG A 1 91 ? 13.725 18.236 1.941 1.00 50.28 91 ARG A O 1
ATOM 693 N N . ALA A 1 92 ? 14.966 19.174 3.557 1.00 49.25 92 ALA A N 1
ATOM 694 C CA . ALA A 1 92 ? 14.381 20.496 3.400 1.00 49.25 92 ALA A CA 1
ATOM 695 C C . ALA A 1 92 ? 14.839 21.085 2.057 1.00 49.25 92 ALA A C 1
ATOM 697 O O . ALA A 1 92 ? 16.017 21.388 1.871 1.00 49.25 92 ALA A O 1
ATOM 698 N N . PHE A 1 93 ? 13.908 21.258 1.121 1.00 51.28 93 PHE A N 1
ATOM 699 C CA . PHE A 1 93 ? 14.117 22.147 -0.013 1.00 51.28 93 PHE A CA 1
ATOM 700 C C . PHE A 1 93 ? 13.856 23.568 0.478 1.00 51.28 93 PHE A C 1
ATOM 702 O O . PHE A 1 93 ? 12.714 23.970 0.692 1.0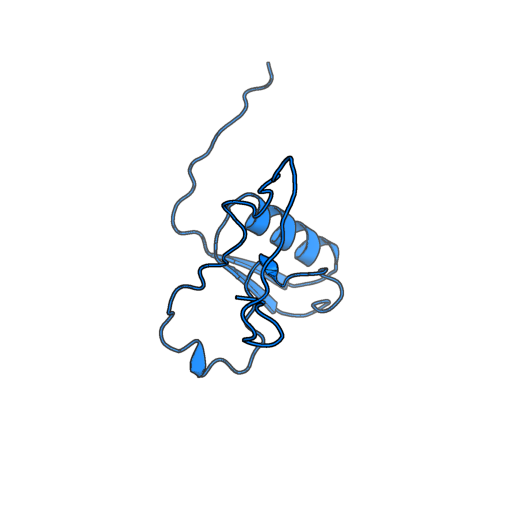0 51.28 93 PHE A O 1
ATOM 709 N N . LYS A 1 94 ? 14.930 24.325 0.710 1.00 33.50 94 LYS A N 1
ATOM 710 C CA . LYS A 1 94 ? 14.833 25.767 0.928 1.00 33.50 94 LYS A CA 1
ATOM 711 C C . LYS A 1 94 ? 14.551 26.414 -0.425 1.00 33.50 94 LYS A C 1
ATOM 713 O O . LYS A 1 94 ? 15.458 26.549 -1.241 1.00 33.50 94 LYS A O 1
ATOM 718 N N . VAL A 1 95 ? 13.294 26.766 -0.671 1.00 55.75 95 VAL A N 1
ATOM 719 C CA . VAL A 1 95 ? 12.944 27.701 -1.743 1.00 55.75 95 VAL A CA 1
ATOM 720 C C . VAL A 1 95 ? 13.209 29.097 -1.183 1.00 55.75 95 VAL A C 1
ATOM 722 O O . VAL A 1 95 ? 12.606 29.481 -0.182 1.00 55.75 95 VAL A O 1
ATOM 725 N N . THR A 1 96 ? 14.183 29.793 -1.767 1.00 58.56 96 THR A N 1
ATOM 726 C CA . THR A 1 96 ? 14.478 31.212 -1.506 1.00 58.56 96 THR A CA 1
ATOM 727 C C . THR A 1 96 ? 14.104 32.010 -2.735 1.00 58.56 96 THR A C 1
ATOM 729 O O . THR A 1 96 ? 14.286 31.450 -3.840 1.00 58.56 96 THR A O 1
#

Solvent-accessible surface area (backbone atoms only — not comparable to full-atom values): 6700 Å² total; per-residue (Å²): 110,43,92,88,72,77,46,82,77,89,84,88,71,100,73,85,86,87,81,78,59,94,84,66,73,78,82,76,78,91,54,93,63,57,90,73,48,90,67,92,82,81,55,79,88,72,62,86,70,29,70,86,38,46,80,32,83,41,80,40,81,40,74,52,73,67,38,48,54,51,48,49,43,22,47,76,41,51,18,51,63,45,80,46,76,89,80,83,84,81,81,77,80,82,86,126

Radius of gyration: 18.81 Å; Cα contacts (8 Å, |Δi|>4): 90; chains: 1; bounding box: 31×54×49 Å

Sequence (96 aa):
MNAASNVVEHYVAQFLVVATGDNSMGIVPRLPGLETFEGENLHSSQYKNGKKYDNQDVLVVGVGNSGMEIAYDLSSTGANTSLSVREYTFRAFKVT

Secondary structure (DSSP, 8-state):
--TTT--------S-------TT-S------TTSTT--S----GGG---GGGGTT-EEEEE--SHHHHHHHHHHHHTT-EEEEE-S-------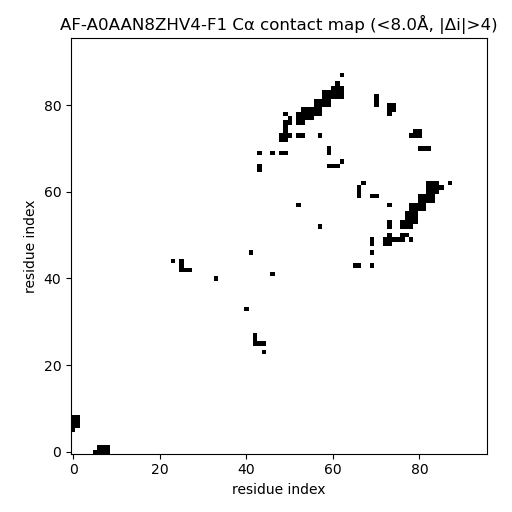---

Foldseek 3Di:
DPPVPPDDDDDDDPDDDDPPDPPQDFDDDDDPCPVVDPDDDDTLNPDDFQLVQAQHEDEQEEDDPSSVVRQVRNVVNHHNYDYHYDDDDDPDDDDD

Nearest PDB structures (foldseek):
  4c5o-assembly1_D  TM=9.566E-01  e=5.007E-03  Stenotrophomonas maltophilia
  8acs-assembly1_C  TM=9.604E-01  e=1.155E-02  Janthinobacterium svalbardensis
  8acs-assembly2_D  TM=9.720E-01  e=1.636E-02  Janthinobacterium svalbardensis
  7a76-assembly1_D  TM=9.392E-01  e=7.067E-02  Bacillus cereus ATCC 14579
  1j04-assembly1_A  TM=8.217E-01  e=1.318E+00  Homo sapiens

Organism: NCBI:txid194707

InterPro domains:
  IPR020946 Flavin monooxygenase-like [PF00743] (16-88)
  IPR036188 FAD/NAD(P)-binding domain superfamily [G3DSA:3.50.50.60] (3-96)
  IPR036188 FAD/NAD(P)-binding domain superfamily [SSF51905] (28-92)
  IPR050982 Auxin biosynthesis and cation transport [PTHR43539] (7-87)